Protein AF-A0A1V9ZJJ8-F1 (afdb_monomer)

Radius of gyration: 14.46 Å; Cα contacts (8 Å, |Δi|>4): 58; chains: 1; bounding box: 37×48×29 Å

Sequence (99 aa):
MAESGAEEYYCGGSSAMEAAINKMWQTYDPNDNGFLNRAEARELLTKTLQEMEIPGDLLSDDAFDAIFGEFDADGAGTVSKDAIVAFFSTFMDFAHNDE

Nearest PDB structures (foldseek):
  2ncp-assembly1_A  TM=6.947E-01  e=2.210E-02  Tetrahymena thermophila
  2nco-assembly1_A  TM=7.188E-01  e=3.788E-02  Tetrahymena thermophila
  6od0-assembly2_B  TM=5.180E-01  e=7.323E-02  Homo sapiens
  3i7c-assembly1_A  TM=6.971E-01  e=3.084E-01  Toxoplasma gondii
  3v51-assembly1_A  TM=7.046E-01  e=6.329E-01  Toxoplasma gondii

Foldseek 3Di:
DDPPDPDDDPPDDDPPLLVLLVVLCCVLCVVPPQKDALVSVLVSVLVSCVVVVHPSVCVPVVNSCVLVCVQPVVVPRIHGSVSVSVVVVVVVVVVPPPD

Secondary structure (DSSP, 8-state):
-----------SS-TTHHHHHHHHHHHH-TT--SEEEHHHHHHHHHHHHHHTT--GGGG-HHHHHHHHHHH-TT--SEEEHHHHHHHHHHHHHHHT---

InterPro domains:
  IPR002048 EF-hand domain [PF13499] (19-82)
  IPR002048 EF-hand domain [PS50222] (16-51)
  IPR002048 EF-hand domain [PS50222] (59-94)
  IPR002048 EF-hand domain [SM00054] (20-48)
  IPR002048 EF-hand domain [SM00054] (63-91)
  IPR011992 EF-hand domain pair [SSF47473] (18-89)

Mean predicted aligned error: 9.71 Å

Solvent-accessible surface area (backbone atoms only — not comparable to full-atom values): 6125 Å² total; per-residue (Å²): 134,81,90,86,66,88,75,88,80,84,78,88,84,58,85,62,62,50,50,52,51,48,62,52,42,61,73,70,38,85,78,72,76,59,60,35,42,66,70,52,44,50,52,51,52,44,52,53,29,52,78,68,74,40,69,50,76,74,58,36,73,66,50,40,49,54,54,47,49,68,64,24,73,84,68,75,59,43,40,44,59,64,58,56,49,52,48,51,54,54,52,47,57,63,70,68,66,80,124

pLDDT: mean 72.79, std 12.78, range [39.78, 86.5]

Organism: Achlya hypogyna (NCBI:txid1202772)

Structure (mmCIF, N/CA/C/O backbone):
data_AF-A0A1V9ZJJ8-F1
#
_entry.id   AF-A0A1V9ZJJ8-F1
#
loop_
_atom_site.group_PDB
_atom_site.id
_atom_site.type_symbol
_atom_site.label_atom_id
_atom_site.label_alt_id
_atom_site.label_comp_id
_atom_site.label_asym_id
_atom_site.label_entity_id
_atom_site.label_seq_id
_atom_site.pdbx_PDB_ins_code
_atom_site.Cartn_x
_atom_site.Cartn_y
_atom_site.Cartn_z
_atom_site.occupancy
_atom_site.B_iso_or_equiv
_atom_site.auth_seq_id
_atom_site.auth_comp_id
_atom_site.auth_asym_id
_atom_site.auth_atom_id
_atom_site.pdbx_PDB_model_num
ATOM 1 N N . MET A 1 1 ? -23.947 -27.564 -12.930 1.00 46.03 1 MET A N 1
ATOM 2 C CA . MET A 1 1 ? -23.465 -27.192 -11.585 1.00 46.03 1 MET A CA 1
ATOM 3 C C . MET A 1 1 ? -22.059 -26.656 -11.758 1.00 46.03 1 MET A C 1
ATOM 5 O O . MET A 1 1 ? -21.260 -27.358 -12.358 1.00 46.03 1 MET A O 1
ATOM 9 N N . ALA A 1 2 ? -21.850 -25.430 -11.273 1.00 45.50 2 ALA A N 1
ATOM 10 C CA . ALA A 1 2 ? -20.609 -24.654 -11.237 1.00 45.50 2 ALA A CA 1
ATOM 11 C C . ALA A 1 2 ? -19.962 -24.342 -12.600 1.00 45.50 2 ALA A C 1
ATOM 13 O O . ALA A 1 2 ? -19.007 -24.983 -13.025 1.00 45.50 2 ALA A O 1
ATOM 14 N N . GLU A 1 3 ? -20.485 -23.304 -13.256 1.00 46.56 3 GLU A N 1
ATOM 15 C CA . GLU A 1 3 ? -19.728 -22.505 -14.222 1.00 46.56 3 GLU A CA 1
ATOM 16 C C . GLU A 1 3 ? -18.676 -21.718 -13.429 1.00 46.56 3 GLU A C 1
ATOM 18 O O . GLU A 1 3 ? -18.931 -20.649 -12.887 1.00 46.56 3 GLU A O 1
ATOM 23 N N . SER A 1 4 ? -17.509 -22.334 -13.251 1.00 54.22 4 SER A N 1
ATOM 24 C CA . SER A 1 4 ? -16.322 -21.707 -12.679 1.00 54.22 4 SER A CA 1
ATOM 25 C C . SER A 1 4 ? -15.588 -20.971 -13.794 1.00 54.22 4 SER A C 1
ATOM 27 O O . SER A 1 4 ? -14.678 -21.508 -14.416 1.00 54.22 4 SER A O 1
ATOM 29 N N . GLY A 1 5 ? -16.025 -19.754 -14.075 1.00 43.59 5 GLY A N 1
ATOM 30 C CA . GLY A 1 5 ? -15.312 -18.813 -14.924 1.00 43.59 5 GLY A CA 1
ATOM 31 C C . GLY A 1 5 ? -15.530 -17.447 -14.319 1.00 43.59 5 GLY A C 1
ATOM 32 O O . GLY A 1 5 ? -16.485 -16.780 -14.689 1.00 43.59 5 GLY A O 1
ATOM 33 N N . ALA A 1 6 ? -14.727 -17.105 -13.309 1.00 53.00 6 ALA A N 1
ATOM 34 C CA . ALA A 1 6 ? -14.746 -15.776 -12.721 1.00 53.00 6 ALA A CA 1
ATOM 35 C C . ALA A 1 6 ? -14.522 -14.769 -13.852 1.00 53.00 6 ALA A C 1
ATOM 37 O O . ALA A 1 6 ? -13.495 -14.787 -14.532 1.00 53.00 6 ALA A O 1
ATOM 38 N N . GLU A 1 7 ? -15.577 -14.005 -14.094 1.00 44.03 7 GLU A N 1
ATOM 39 C CA . GLU A 1 7 ? -15.706 -13.048 -15.169 1.00 44.03 7 GLU A CA 1
ATOM 40 C C . GLU A 1 7 ? -14.673 -11.932 -15.008 1.00 44.03 7 GLU A C 1
ATOM 42 O O . GLU A 1 7 ? -14.302 -11.518 -13.909 1.00 44.03 7 GLU A O 1
ATOM 47 N N . GLU A 1 8 ? -14.187 -11.494 -16.159 1.00 57.56 8 GLU A N 1
ATOM 48 C CA . GLU A 1 8 ? -13.192 -10.459 -16.364 1.00 57.56 8 GLU A CA 1
ATOM 49 C C . GLU A 1 8 ? -13.555 -9.150 -15.651 1.00 57.56 8 GLU A C 1
ATOM 51 O O . GLU A 1 8 ? -14.634 -8.597 -15.854 1.00 57.56 8 GLU A O 1
ATOM 56 N N . TYR A 1 9 ? -12.601 -8.588 -14.907 1.00 39.78 9 TYR A N 1
ATOM 57 C CA . TYR A 1 9 ? -12.579 -7.155 -14.614 1.00 39.78 9 TYR A CA 1
ATOM 58 C C . TYR A 1 9 ? -11.135 -6.640 -14.582 1.00 39.78 9 TYR A C 1
ATOM 60 O O . TYR A 1 9 ? -10.620 -6.184 -13.567 1.00 39.78 9 TYR A O 1
ATOM 68 N N . TYR A 1 10 ? -10.452 -6.719 -15.726 1.00 44.75 10 TYR A N 1
ATOM 69 C CA . TYR A 1 10 ? -9.359 -5.788 -16.009 1.00 44.75 10 TYR A CA 1
ATOM 70 C C . TYR A 1 10 ? -9.998 -4.517 -16.571 1.00 44.75 10 TYR A C 1
ATOM 72 O O . TYR A 1 10 ? -10.204 -4.378 -17.777 1.00 44.75 10 TYR A O 1
ATOM 80 N N . CYS A 1 11 ? -10.400 -3.626 -15.664 1.00 46.62 11 CYS A N 1
ATOM 81 C CA . CYS A 1 11 ? -10.845 -2.284 -16.008 1.00 46.62 11 CYS A CA 1
ATOM 82 C C . CYS A 1 11 ? -9.655 -1.545 -16.633 1.00 46.62 11 CYS A C 1
ATOM 84 O O . CYS A 1 11 ? -8.602 -1.415 -16.019 1.00 46.62 11 CYS A O 1
ATOM 86 N N . GLY A 1 12 ? -9.790 -1.156 -17.899 1.00 52.50 12 GLY A N 1
ATOM 87 C CA . GLY A 1 12 ? -8.692 -0.616 -18.686 1.00 52.50 12 GLY A CA 1
ATOM 88 C C . GLY A 1 12 ? -8.189 0.735 -18.183 1.00 52.50 12 GLY A C 1
ATOM 89 O O . GLY A 1 12 ? -8.945 1.702 -18.159 1.00 52.50 12 GLY A O 1
ATOM 90 N N . GLY A 1 13 ? -6.880 0.811 -17.929 1.00 48.41 13 GLY A N 1
ATOM 91 C CA . GLY A 1 13 ? -6.111 2.048 -18.058 1.00 48.41 13 GLY A CA 1
ATOM 92 C C . GLY A 1 13 ? -4.990 2.249 -17.039 1.00 48.41 13 GLY A C 1
ATOM 93 O O . GLY A 1 13 ? -5.119 3.160 -16.237 1.00 48.41 13 GLY A O 1
ATOM 94 N N . SER A 1 14 ? -3.890 1.477 -17.083 1.00 53.97 14 SER A N 1
ATOM 95 C CA . SER A 1 14 ? -2.481 1.954 -17.021 1.00 53.97 14 SER A CA 1
ATOM 96 C C . SER A 1 14 ? -1.474 0.782 -17.015 1.00 53.97 14 SER A C 1
ATOM 98 O O . SER A 1 14 ? -1.063 0.242 -15.989 1.00 53.97 14 SER A O 1
ATOM 100 N N . SER A 1 15 ? -1.029 0.389 -18.209 1.00 59.06 15 SER A N 1
ATOM 101 C CA . SER A 1 15 ? -0.574 -0.971 -18.548 1.00 59.06 15 SER A CA 1
ATOM 102 C C . SER A 1 15 ? 0.759 -1.480 -17.967 1.00 59.06 15 SER A C 1
ATOM 104 O O . SER A 1 15 ? 1.040 -2.668 -18.105 1.00 59.06 15 SER A O 1
ATOM 106 N N . ALA A 1 16 ? 1.593 -0.645 -17.342 1.00 66.25 16 ALA A N 1
ATOM 107 C CA . ALA A 1 16 ? 2.894 -1.077 -16.802 1.00 66.25 16 ALA A CA 1
ATOM 108 C C . ALA A 1 16 ? 2.887 -1.191 -15.272 1.00 66.25 16 ALA A C 1
ATOM 110 O O . ALA A 1 16 ? 3.328 -2.202 -14.723 1.00 66.25 16 ALA A O 1
ATOM 111 N N . MET A 1 17 ? 2.336 -0.182 -14.593 1.00 69.38 17 MET A N 1
ATOM 112 C CA . MET A 1 17 ? 2.261 -0.158 -13.134 1.00 69.38 17 MET A CA 1
ATOM 113 C C . MET A 1 17 ? 1.259 -1.184 -12.613 1.00 69.38 17 MET A C 1
ATOM 115 O O . MET A 1 17 ? 1.591 -1.977 -11.737 1.00 69.38 17 MET A O 1
ATOM 119 N N . GLU A 1 18 ? 0.074 -1.271 -13.222 1.00 73.50 18 GLU A N 1
ATOM 120 C CA . GLU A 1 18 ? -0.882 -2.329 -12.890 1.00 73.50 18 GLU A CA 1
ATOM 121 C C . GLU A 1 18 ? -0.280 -3.717 -13.066 1.00 73.50 18 GLU A C 1
ATOM 123 O O . GLU A 1 18 ? -0.492 -4.577 -12.222 1.00 73.50 18 GLU A O 1
ATOM 128 N N . ALA A 1 19 ? 0.495 -3.951 -14.128 1.00 74.69 19 ALA A N 1
ATOM 129 C CA . ALA A 1 19 ? 1.129 -5.245 -14.358 1.00 74.69 19 ALA A CA 1
ATOM 130 C C . ALA A 1 19 ? 2.178 -5.568 -13.281 1.00 74.69 19 ALA A C 1
ATOM 132 O O . ALA A 1 19 ? 2.241 -6.706 -12.810 1.00 74.69 19 ALA A O 1
ATOM 133 N N . ALA A 1 20 ? 2.969 -4.574 -12.864 1.00 76.31 20 ALA A N 1
ATOM 134 C CA . ALA A 1 20 ? 3.936 -4.715 -11.782 1.00 76.31 20 ALA A CA 1
ATOM 135 C C . ALA A 1 20 ? 3.233 -4.997 -10.446 1.00 76.31 20 ALA A C 1
ATOM 137 O O . ALA A 1 20 ? 3.513 -6.020 -9.821 1.00 76.31 20 ALA A O 1
ATOM 138 N N . ILE A 1 21 ? 2.260 -4.163 -10.058 1.00 78.31 21 ILE A N 1
ATOM 139 C CA . ILE A 1 21 ? 1.467 -4.350 -8.836 1.00 78.31 21 ILE A CA 1
ATOM 140 C C . ILE A 1 21 ? 0.765 -5.700 -8.871 1.00 78.31 21 ILE A C 1
ATOM 142 O O . ILE A 1 21 ? 0.798 -6.410 -7.883 1.00 78.31 21 ILE A O 1
ATOM 146 N N . ASN A 1 22 ? 0.160 -6.094 -9.990 1.00 77.75 22 ASN A N 1
ATOM 147 C CA . ASN A 1 22 ? -0.560 -7.358 -10.121 1.00 77.75 22 ASN A CA 1
ATOM 148 C C . ASN A 1 22 ? 0.370 -8.562 -9.933 1.00 77.75 22 ASN A C 1
ATOM 150 O O . ASN A 1 22 ? 0.049 -9.478 -9.181 1.00 77.75 22 ASN A O 1
ATOM 154 N N . LYS A 1 23 ? 1.562 -8.524 -10.531 1.00 79.12 23 LYS A N 1
ATOM 155 C CA . LYS A 1 23 ? 2.567 -9.573 -10.347 1.00 79.12 23 LYS A CA 1
ATOM 156 C C . LYS A 1 23 ? 3.005 -9.694 -8.886 1.00 79.12 23 LYS A C 1
ATOM 158 O O . LYS A 1 23 ? 3.159 -10.803 -8.376 1.00 79.12 23 LYS A O 1
ATOM 163 N N . MET A 1 24 ? 3.189 -8.562 -8.210 1.00 81.50 24 MET A N 1
ATOM 164 C CA . MET A 1 24 ? 3.489 -8.541 -6.779 1.00 81.50 24 MET A CA 1
ATOM 165 C C . MET A 1 24 ? 2.281 -9.039 -5.976 1.00 81.50 24 MET A C 1
ATOM 167 O O . MET A 1 24 ? 2.431 -9.910 -5.131 1.00 81.50 24 MET A O 1
ATOM 171 N N . TRP A 1 25 ? 1.076 -8.590 -6.320 1.00 80.19 25 TRP A N 1
ATOM 172 C CA . TRP A 1 25 ? -0.190 -8.932 -5.676 1.00 80.19 25 TRP A CA 1
ATOM 173 C C . TRP A 1 25 ? -0.414 -10.434 -5.626 1.00 80.19 25 TRP A C 1
ATOM 175 O O . TRP A 1 25 ? -0.663 -10.965 -4.556 1.00 80.19 25 TRP A O 1
ATOM 185 N N . GLN A 1 26 ? -0.223 -11.143 -6.739 1.00 78.88 26 GLN A N 1
ATOM 186 C CA . GLN A 1 26 ? -0.356 -12.604 -6.775 1.00 78.88 26 GLN A CA 1
ATOM 187 C C . GLN A 1 26 ? 0.627 -13.338 -5.853 1.00 78.88 26 GLN A C 1
ATOM 189 O O . GLN A 1 26 ? 0.419 -14.499 -5.515 1.00 78.88 26 GLN A O 1
ATOM 194 N N . THR A 1 27 ? 1.713 -12.679 -5.449 1.00 80.44 27 THR A N 1
ATOM 195 C CA . THR A 1 27 ? 2.678 -13.241 -4.497 1.00 80.44 27 THR A CA 1
ATOM 196 C C . THR A 1 27 ? 2.212 -13.061 -3.047 1.00 80.44 27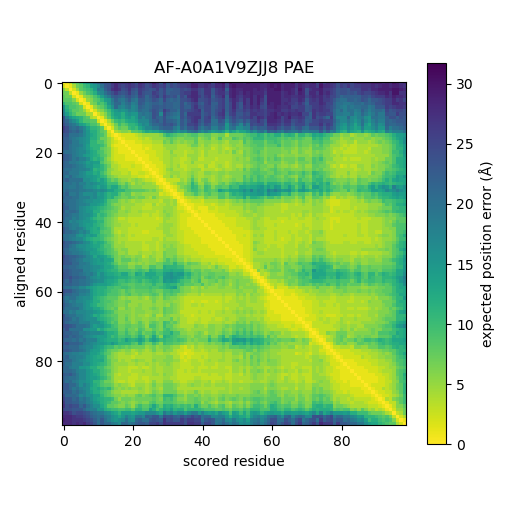 THR A C 1
ATOM 198 O O . THR A 1 27 ? 2.579 -13.865 -2.192 1.00 80.44 27 THR A O 1
ATOM 201 N N . TYR A 1 28 ? 1.405 -12.032 -2.775 1.00 76.88 28 TYR A N 1
ATOM 202 C CA . TYR A 1 28 ? 0.941 -11.658 -1.434 1.00 76.88 28 TYR A CA 1
ATOM 203 C C . TYR A 1 28 ? -0.526 -12.017 -1.156 1.00 76.88 28 TYR A C 1
ATOM 205 O O . TYR A 1 28 ? -0.892 -12.128 0.005 1.00 76.88 28 TYR A O 1
ATOM 213 N N . ASP A 1 29 ? -1.344 -12.249 -2.185 1.00 76.94 29 ASP A N 1
ATOM 214 C CA . ASP A 1 29 ? -2.737 -12.701 -2.087 1.00 76.94 29 ASP A CA 1
ATOM 215 C C . ASP A 1 29 ? -2.863 -14.161 -2.569 1.00 76.94 29 ASP A C 1
ATOM 217 O O . ASP A 1 29 ? -3.302 -14.423 -3.691 1.00 76.94 29 ASP A O 1
ATOM 221 N N . PRO A 1 30 ? -2.463 -15.154 -1.750 1.00 67.69 30 PRO A N 1
ATOM 222 C CA . PRO A 1 30 ? -2.529 -16.566 -2.129 1.00 67.69 30 PRO A CA 1
ATOM 223 C C . PRO A 1 30 ? -3.965 -17.094 -2.226 1.00 67.69 30 PRO A C 1
ATOM 225 O O . PRO A 1 30 ? -4.181 -18.184 -2.756 1.00 67.69 30 PRO A O 1
ATOM 228 N N . ASN A 1 31 ? -4.934 -16.359 -1.674 1.00 69.38 31 ASN A N 1
ATOM 229 C CA . ASN A 1 31 ? -6.342 -16.736 -1.691 1.00 69.38 31 ASN A CA 1
ATOM 230 C C . ASN A 1 31 ? -7.085 -16.141 -2.893 1.00 69.38 31 ASN A C 1
ATOM 232 O O . ASN A 1 31 ? -8.248 -16.493 -3.088 1.00 69.38 31 ASN A O 1
ATOM 236 N N . ASP A 1 32 ? -6.426 -15.259 -3.659 1.00 68.38 32 ASP A N 1
ATOM 237 C CA . ASP A 1 32 ? -7.001 -14.470 -4.753 1.00 68.38 32 ASP A CA 1
ATOM 238 C C . ASP A 1 32 ? -8.350 -13.856 -4.329 1.00 68.38 32 ASP A C 1
ATOM 240 O O . ASP A 1 32 ? -9.350 -13.886 -5.047 1.00 68.38 32 ASP A O 1
ATOM 244 N N . ASN A 1 33 ? -8.408 -13.378 -3.079 1.00 73.56 33 ASN A N 1
ATOM 245 C CA . ASN A 1 33 ? -9.633 -12.814 -2.521 1.00 73.56 33 ASN A CA 1
ATOM 246 C C . ASN A 1 33 ? -9.802 -11.342 -2.927 1.00 73.56 33 ASN A C 1
ATOM 248 O O . ASN A 1 33 ? -10.897 -10.804 -2.776 1.00 73.56 33 ASN A O 1
ATOM 252 N N . GLY A 1 34 ? -8.744 -10.703 -3.441 1.00 77.44 34 GLY A N 1
ATOM 253 C CA . GLY A 1 34 ? -8.731 -9.300 -3.841 1.00 77.44 34 GLY A CA 1
ATOM 254 C C . GLY A 1 34 ? -8.509 -8.313 -2.691 1.00 77.44 34 GLY A C 1
ATOM 255 O O . GLY A 1 34 ? -8.579 -7.104 -2.928 1.00 77.44 34 GLY A O 1
ATOM 256 N N . PHE A 1 35 ? -8.201 -8.797 -1.481 1.00 82.44 35 PHE A N 1
ATOM 257 C CA . PHE A 1 35 ? -8.035 -8.007 -0.260 1.00 82.44 35 PHE A CA 1
ATOM 258 C C . PHE A 1 35 ? -6.761 -8.386 0.500 1.00 82.44 35 PHE A C 1
ATOM 260 O O . PHE A 1 35 ? -6.591 -9.526 0.926 1.00 82.44 35 PHE A O 1
ATOM 267 N N . LEU A 1 36 ? -5.914 -7.396 0.774 1.00 84.75 36 LEU A N 1
ATOM 268 C CA . LEU A 1 36 ? -4.735 -7.573 1.621 1.00 84.75 36 LEU A CA 1
ATOM 269 C C . LEU A 1 36 ? -4.971 -6.990 3.003 1.00 84.75 36 LEU A C 1
ATOM 271 O O . LEU A 1 36 ? -5.535 -5.904 3.147 1.00 84.75 36 LEU A O 1
ATOM 275 N N . ASN A 1 37 ? -4.491 -7.690 4.027 1.00 86.50 37 ASN A N 1
ATOM 276 C CA . ASN A 1 37 ? -4.473 -7.137 5.374 1.00 86.50 37 ASN A CA 1
ATOM 277 C C . ASN A 1 37 ? -3.387 -6.054 5.511 1.00 86.50 37 ASN A C 1
ATOM 279 O O . ASN A 1 37 ? -2.505 -5.904 4.664 1.00 86.50 37 ASN A O 1
ATOM 283 N N . ARG A 1 38 ? -3.416 -5.313 6.621 1.00 85.00 38 ARG A N 1
ATOM 284 C CA . ARG A 1 38 ? -2.448 -4.241 6.898 1.00 85.00 38 ARG A CA 1
ATOM 285 C C . ARG A 1 38 ? -0.975 -4.671 6.791 1.00 85.00 38 ARG A C 1
ATOM 287 O O . ARG A 1 38 ? -0.146 -3.893 6.325 1.00 85.00 38 ARG A O 1
ATOM 294 N N . ALA A 1 39 ? -0.629 -5.882 7.220 1.00 84.06 39 ALA A N 1
ATOM 295 C CA . ALA A 1 39 ? 0.752 -6.361 7.169 1.00 84.06 39 ALA A CA 1
ATOM 296 C C . ALA A 1 39 ? 1.187 -6.698 5.732 1.00 84.06 39 ALA A C 1
ATOM 298 O O . ALA A 1 39 ? 2.267 -6.294 5.305 1.00 84.06 39 ALA A O 1
ATOM 299 N N . GLU A 1 40 ? 0.327 -7.380 4.977 1.00 85.25 40 GLU A N 1
ATOM 300 C CA . GLU A 1 40 ? 0.569 -7.753 3.582 1.00 85.25 40 GLU A CA 1
ATOM 301 C C . GLU A 1 40 ? 0.607 -6.525 2.671 1.00 85.25 40 GLU A C 1
ATOM 303 O O . GLU A 1 40 ? 1.508 -6.389 1.845 1.00 85.25 40 GLU A O 1
ATOM 308 N N . ALA A 1 41 ? -0.317 -5.582 2.868 1.00 84.00 41 ALA A N 1
ATOM 309 C CA . ALA A 1 41 ? -0.350 -4.329 2.127 1.00 84.00 41 ALA A CA 1
ATOM 310 C C . ALA A 1 41 ? 0.932 -3.515 2.335 1.00 84.00 41 ALA A C 1
ATOM 312 O O . ALA A 1 41 ? 1.482 -2.980 1.377 1.00 84.00 41 ALA A O 1
ATOM 313 N N . ARG A 1 42 ? 1.461 -3.464 3.565 1.00 84.75 42 ARG A N 1
ATOM 314 C CA . ARG A 1 42 ? 2.728 -2.780 3.855 1.00 84.75 42 ARG A CA 1
ATOM 315 C C . ARG A 1 42 ? 3.894 -3.387 3.079 1.00 84.75 42 ARG A C 1
ATOM 317 O O . ARG A 1 42 ? 4.693 -2.649 2.503 1.00 84.75 42 ARG A O 1
ATOM 324 N N . GLU A 1 43 ? 4.010 -4.713 3.085 1.00 85.56 43 GLU A N 1
ATOM 325 C CA . GLU A 1 43 ? 5.071 -5.419 2.360 1.00 85.56 43 GLU A CA 1
ATOM 326 C C . GLU A 1 43 ? 4.953 -5.192 0.851 1.00 85.56 43 GLU A C 1
ATOM 328 O O . GLU A 1 43 ? 5.942 -4.833 0.208 1.00 85.56 43 GLU A O 1
ATOM 333 N N . LEU A 1 44 ? 3.739 -5.317 0.306 1.00 83.81 44 LEU A N 1
ATOM 334 C CA . LEU A 1 44 ? 3.447 -5.065 -1.102 1.00 83.81 44 LEU A CA 1
ATOM 335 C C . LEU A 1 44 ? 3.837 -3.637 -1.502 1.00 83.81 44 LEU A C 1
ATOM 337 O O . LEU A 1 44 ? 4.584 -3.458 -2.464 1.00 83.81 44 LEU A O 1
ATOM 341 N N . LEU A 1 45 ? 3.369 -2.624 -0.766 1.00 83.12 45 LEU A N 1
ATOM 342 C CA . LEU A 1 45 ? 3.676 -1.218 -1.040 1.00 83.12 45 LEU A CA 1
ATOM 343 C C . LEU A 1 45 ? 5.185 -0.960 -0.975 1.00 83.12 45 LEU A C 1
ATOM 345 O O . LEU 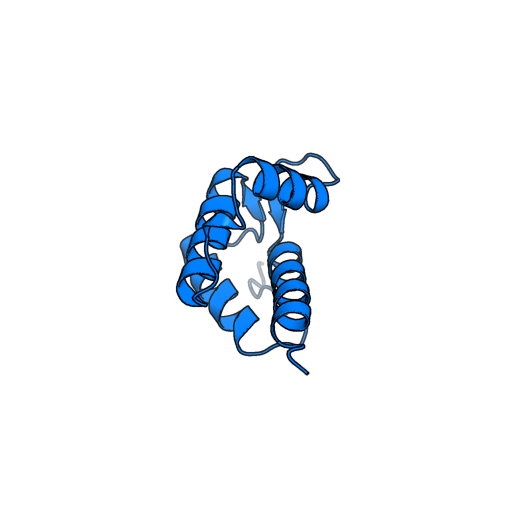A 1 45 ? 5.743 -0.364 -1.890 1.00 83.12 45 LEU A O 1
ATOM 349 N N . THR A 1 46 ? 5.859 -1.466 0.061 1.00 84.00 46 THR A N 1
ATOM 350 C CA . THR A 1 46 ? 7.313 -1.315 0.229 1.00 84.00 46 THR A CA 1
ATOM 351 C C . THR A 1 46 ? 8.077 -1.924 -0.946 1.00 84.00 46 THR A C 1
ATOM 353 O O . THR A 1 46 ? 8.971 -1.286 -1.500 1.00 84.00 46 THR A O 1
ATOM 356 N N . LYS A 1 47 ? 7.718 -3.145 -1.359 1.00 82.75 47 LYS A N 1
ATOM 357 C CA . LYS A 1 47 ? 8.334 -3.821 -2.508 1.00 82.75 47 LYS A CA 1
ATOM 358 C C . LYS A 1 47 ? 8.069 -3.101 -3.818 1.00 82.75 47 LYS A C 1
ATOM 360 O O . LYS A 1 47 ? 8.986 -2.946 -4.616 1.00 82.75 47 LYS A O 1
ATOM 365 N N . THR A 1 48 ? 6.840 -2.638 -4.008 1.00 80.94 48 THR A N 1
ATOM 366 C CA . THR A 1 48 ? 6.444 -1.909 -5.211 1.00 80.94 48 THR A CA 1
ATOM 367 C C . THR A 1 48 ? 7.228 -0.603 -5.333 1.00 80.94 48 THR A C 1
ATOM 369 O O . THR A 1 48 ? 7.779 -0.319 -6.390 1.00 80.94 48 THR A O 1
ATOM 372 N N . LEU A 1 49 ? 7.362 0.152 -4.239 1.00 81.00 49 LEU A N 1
ATOM 373 C CA . LEU A 1 49 ? 8.178 1.368 -4.198 1.00 81.00 49 LEU A CA 1
ATOM 374 C C . LEU A 1 49 ? 9.657 1.076 -4.488 1.00 81.00 49 LEU A C 1
ATOM 376 O O . LEU A 1 49 ? 10.269 1.786 -5.280 1.00 81.00 49 LEU A O 1
ATOM 380 N N . GLN A 1 50 ? 10.210 0.003 -3.906 1.00 81.12 50 GLN A N 1
ATOM 381 C CA . GLN A 1 50 ? 11.588 -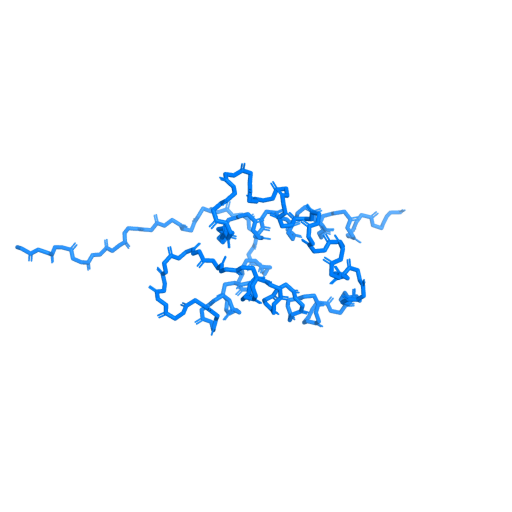0.430 -4.168 1.00 81.12 50 GLN A CA 1
ATOM 382 C C . GLN A 1 50 ? 11.838 -0.774 -5.642 1.00 81.12 50 GLN A C 1
ATOM 384 O O . GLN A 1 50 ? 12.858 -0.358 -6.186 1.00 81.12 50 GLN A O 1
ATOM 389 N N . GLU A 1 51 ? 10.927 -1.507 -6.288 1.00 79.12 51 GLU A N 1
ATOM 390 C CA . GLU A 1 51 ? 11.042 -1.874 -7.710 1.00 79.12 51 GLU A CA 1
ATOM 391 C C . GLU A 1 51 ? 11.010 -0.655 -8.638 1.00 79.12 51 GLU A C 1
ATOM 393 O O . GLU A 1 51 ? 11.553 -0.697 -9.738 1.00 79.12 51 GLU A O 1
ATOM 398 N N . MET A 1 52 ? 10.382 0.434 -8.198 1.00 71.94 52 MET A N 1
ATOM 399 C CA . MET A 1 52 ? 10.245 1.666 -8.974 1.00 71.94 52 MET A CA 1
ATOM 400 C C . MET A 1 52 ? 11.276 2.728 -8.604 1.00 71.94 52 MET A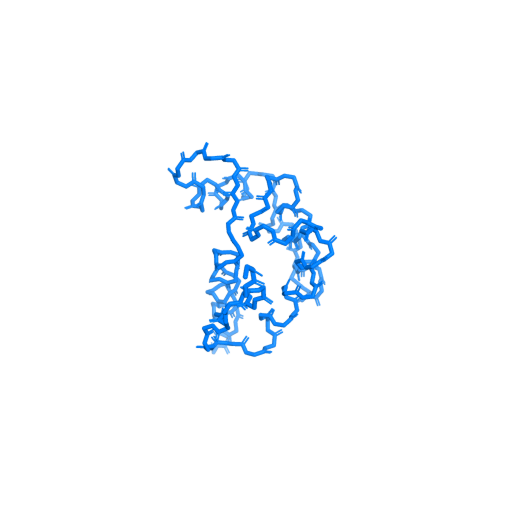 C 1
ATOM 402 O O . MET A 1 52 ? 11.138 3.879 -9.007 1.00 71.94 52 MET A O 1
ATOM 406 N N . GLU A 1 53 ? 12.290 2.347 -7.822 1.00 75.81 53 GLU A N 1
ATOM 407 C CA . GLU A 1 53 ? 13.342 3.237 -7.323 1.00 75.81 53 GLU A CA 1
ATOM 408 C C . GLU A 1 53 ? 12.797 4.443 -6.532 1.00 75.81 53 GLU A C 1
ATOM 410 O O . GLU A 1 53 ? 13.479 5.452 -6.349 1.00 75.81 53 GLU A O 1
ATOM 415 N N . ILE A 1 54 ? 11.573 4.329 -6.003 1.00 72.12 54 ILE A N 1
ATOM 416 C CA . ILE A 1 54 ? 10.988 5.325 -5.112 1.00 72.12 54 ILE A CA 1
ATOM 417 C C . ILE A 1 54 ? 11.522 5.044 -3.702 1.00 72.12 54 ILE A C 1
ATOM 419 O O . ILE A 1 54 ? 11.467 3.899 -3.237 1.00 72.12 54 ILE A O 1
ATOM 423 N N . PRO A 1 55 ? 12.038 6.055 -2.977 1.00 69.81 55 PRO A N 1
ATOM 424 C CA . PRO A 1 55 ? 12.523 5.853 -1.621 1.00 69.81 55 PRO A CA 1
ATOM 425 C C . PRO A 1 55 ? 11.397 5.318 -0.731 1.00 69.81 55 PRO A C 1
ATOM 427 O O . PRO A 1 55 ? 10.447 6.028 -0.410 1.00 69.81 55 PRO A O 1
ATOM 430 N N . GLY A 1 56 ? 11.538 4.066 -0.286 1.00 63.09 56 GLY A N 1
ATOM 431 C CA . GLY A 1 56 ? 10.597 3.413 0.633 1.00 63.09 56 GLY A CA 1
ATOM 432 C C . GLY A 1 56 ? 10.459 4.116 1.990 1.00 63.09 56 GLY A C 1
ATOM 433 O O . GLY A 1 56 ? 9.543 3.813 2.744 1.00 63.09 56 GLY A O 1
ATOM 434 N N . ASP A 1 57 ? 11.329 5.087 2.276 1.00 66.69 57 ASP A N 1
ATOM 435 C CA . ASP A 1 57 ? 11.246 5.991 3.430 1.00 66.69 57 ASP A CA 1
ATOM 436 C C . ASP A 1 57 ? 9.973 6.863 3.406 1.00 66.69 57 ASP A C 1
ATOM 438 O O . ASP A 1 57 ? 9.435 7.218 4.457 1.00 66.69 57 ASP A O 1
ATOM 442 N N . LEU A 1 58 ? 9.426 7.118 2.205 1.00 66.38 58 LEU A N 1
ATOM 443 C CA . LEU A 1 58 ? 8.131 7.784 2.017 1.00 66.38 58 LEU A CA 1
ATOM 444 C C . LEU A 1 58 ? 6.964 6.979 2.603 1.00 66.38 58 LEU A C 1
ATOM 446 O O . LEU A 1 58 ? 5.924 7.551 2.916 1.00 66.38 58 LEU A O 1
ATOM 450 N N . LEU A 1 59 ? 7.143 5.667 2.788 1.00 74.94 59 LEU A N 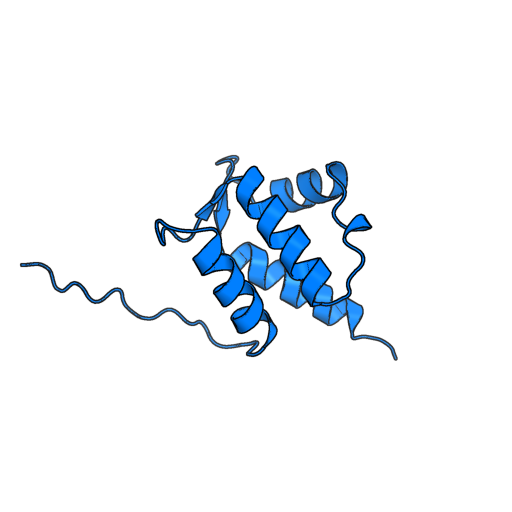1
ATOM 451 C CA . LEU A 1 59 ? 6.153 4.767 3.369 1.00 74.94 59 LEU A CA 1
ATOM 452 C C . LEU A 1 59 ? 6.533 4.368 4.806 1.00 74.94 59 LEU A C 1
ATOM 454 O O . LEU A 1 59 ? 6.528 3.193 5.177 1.00 74.94 59 LEU A O 1
ATOM 458 N N . SER A 1 60 ? 6.886 5.363 5.624 1.00 81.88 60 SER A N 1
ATOM 459 C CA . SER A 1 60 ? 7.047 5.193 7.075 1.00 81.88 60 SER A CA 1
ATOM 460 C C . SER A 1 60 ? 5.765 4.654 7.721 1.00 81.88 60 SER A C 1
ATOM 462 O O . SER A 1 60 ? 4.682 4.839 7.180 1.00 81.88 60 SER A O 1
ATOM 464 N N . ASP A 1 61 ? 5.863 4.019 8.895 1.00 81.69 61 ASP A N 1
ATOM 465 C CA . ASP A 1 61 ? 4.710 3.390 9.577 1.00 81.69 61 ASP A CA 1
ATOM 466 C C . ASP A 1 61 ? 3.522 4.355 9.750 1.00 81.69 61 ASP A C 1
ATOM 468 O O . ASP A 1 61 ? 2.380 3.968 9.538 1.00 81.69 61 ASP A O 1
ATOM 472 N N . ASP A 1 62 ? 3.821 5.623 10.047 1.00 84.12 62 ASP A N 1
ATOM 473 C CA . ASP A 1 62 ? 2.854 6.717 10.205 1.00 84.12 62 ASP A CA 1
ATOM 474 C C . ASP A 1 62 ? 2.215 7.142 8.870 1.00 84.12 62 ASP A C 1
ATOM 476 O O . ASP A 1 62 ? 0.996 7.236 8.763 1.00 84.12 62 ASP A O 1
ATOM 480 N N . ALA A 1 63 ? 3.025 7.305 7.816 1.00 83.06 63 ALA A N 1
ATOM 481 C CA . ALA A 1 63 ? 2.534 7.613 6.471 1.00 83.06 63 ALA A CA 1
ATOM 482 C C . ALA A 1 63 ? 1.688 6.462 5.918 1.00 83.06 63 ALA A C 1
ATOM 484 O O . ALA A 1 63 ? 0.631 6.682 5.336 1.00 83.06 63 ALA A O 1
ATOM 485 N N . PHE A 1 64 ? 2.132 5.226 6.142 1.00 84.31 64 PHE A N 1
ATOM 486 C CA . PHE A 1 64 ? 1.377 4.038 5.799 1.00 84.31 64 PHE A CA 1
ATOM 487 C C . PHE A 1 64 ? 0.071 3.960 6.587 1.00 84.31 64 PHE A C 1
ATOM 489 O O . PHE A 1 64 ? -0.939 3.671 5.974 1.00 84.31 64 PHE A O 1
ATOM 496 N N . ASP A 1 65 ? 0.049 4.228 7.897 1.00 85.19 65 ASP A N 1
ATOM 497 C CA . ASP A 1 65 ? -1.190 4.245 8.691 1.00 85.19 65 ASP A CA 1
ATOM 498 C C . ASP A 1 65 ? -2.172 5.310 8.183 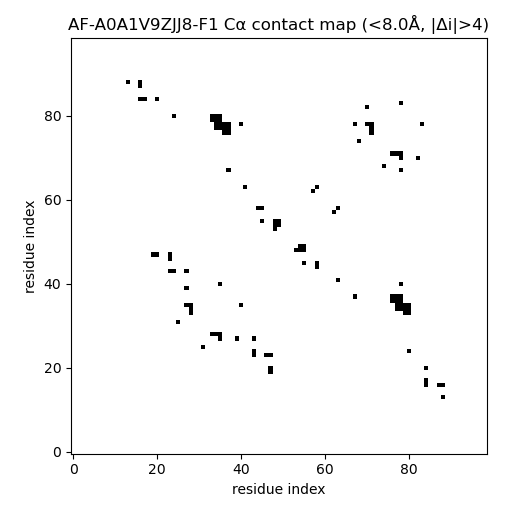1.00 85.19 65 ASP A C 1
ATOM 500 O O . ASP A 1 65 ? -3.349 5.009 8.011 1.00 85.19 65 ASP A O 1
ATOM 504 N N . ALA A 1 66 ? -1.681 6.503 7.833 1.00 84.81 66 ALA A N 1
ATOM 505 C CA . ALA A 1 66 ? -2.495 7.562 7.242 1.00 84.81 66 ALA A CA 1
ATOM 506 C C . ALA A 1 66 ? -3.084 7.151 5.881 1.00 84.81 66 ALA A C 1
ATOM 508 O O . ALA A 1 66 ? -4.291 7.250 5.673 1.00 84.81 66 ALA A O 1
ATOM 509 N N . ILE A 1 67 ? -2.248 6.632 4.977 1.00 80.50 67 ILE A N 1
ATOM 510 C CA . ILE A 1 67 ? -2.659 6.162 3.646 1.00 80.50 67 ILE A CA 1
ATOM 511 C C . ILE A 1 67 ? -3.613 4.963 3.767 1.00 80.50 67 ILE A C 1
ATOM 513 O O . ILE A 1 67 ? -4.645 4.897 3.105 1.00 80.50 67 ILE A O 1
ATOM 517 N N . PHE A 1 68 ? -3.284 4.006 4.632 1.00 83.50 68 PHE A N 1
ATOM 518 C CA . PHE A 1 68 ? -4.074 2.803 4.856 1.00 83.50 68 PHE A CA 1
ATOM 519 C C . PHE A 1 68 ? -5.417 3.142 5.493 1.00 83.50 68 PHE A C 1
ATOM 521 O O . PHE A 1 68 ? -6.418 2.579 5.080 1.00 83.50 68 PHE A O 1
ATOM 528 N N . GLY A 1 69 ? -5.463 4.078 6.442 1.00 82.75 69 GLY A N 1
ATOM 529 C CA . GLY A 1 69 ? -6.707 4.576 7.027 1.00 82.75 69 GLY A CA 1
ATOM 530 C C . GLY A 1 69 ? -7.577 5.332 6.023 1.00 82.75 69 GLY A C 1
ATOM 531 O O . GLY A 1 69 ? -8.800 5.284 6.118 1.00 82.75 69 GLY A O 1
ATOM 532 N N . GLU A 1 70 ? -6.968 5.982 5.030 1.00 83.00 70 GLU A N 1
ATOM 533 C CA . GLU A 1 70 ? -7.698 6.628 3.936 1.00 83.00 70 GLU A CA 1
ATOM 534 C C . GLU A 1 70 ? -8.304 5.600 2.961 1.00 83.00 70 GLU A C 1
ATOM 536 O O . GLU A 1 70 ? -9.399 5.813 2.439 1.00 83.00 70 GLU A O 1
ATOM 541 N N . PHE A 1 71 ? -7.652 4.445 2.777 1.00 78.19 71 PHE A N 1
ATOM 542 C CA . PHE A 1 71 ? -8.193 3.324 1.998 1.00 78.19 71 PHE A CA 1
ATOM 543 C C . PHE A 1 71 ? -9.184 2.445 2.764 1.00 78.19 71 PHE A C 1
ATOM 545 O O . PHE A 1 71 ? -10.168 1.983 2.188 1.00 78.19 71 PHE A O 1
ATOM 552 N N . ASP A 1 72 ? -8.945 2.214 4.051 1.00 83.31 72 ASP A N 1
ATOM 553 C CA . ASP A 1 72 ? -9.749 1.378 4.943 1.00 83.31 72 ASP A CA 1
ATOM 554 C C . ASP A 1 72 ? -10.815 2.220 5.664 1.00 83.31 72 ASP A C 1
ATOM 556 O O . ASP A 1 72 ? -10.946 2.193 6.887 1.00 83.31 72 ASP A O 1
ATOM 560 N N . ALA A 1 73 ? -11.607 2.979 4.899 1.00 74.56 73 ALA A N 1
ATOM 561 C CA . ALA A 1 73 ? -12.663 3.838 5.445 1.00 74.56 73 ALA A CA 1
ATOM 562 C C . ALA A 1 73 ? -13.755 3.056 6.205 1.00 74.56 73 ALA A C 1
ATOM 564 O O . ALA A 1 73 ? -14.444 3.618 7.058 1.00 74.56 73 ALA A O 1
ATOM 565 N N . ASP A 1 74 ? -13.912 1.765 5.900 1.00 77.38 74 ASP A N 1
ATOM 566 C CA . ASP A 1 74 ? -14.844 0.859 6.583 1.00 77.38 74 ASP A CA 1
ATOM 567 C C . ASP A 1 74 ? -14.265 0.295 7.897 1.00 77.38 74 ASP A C 1
ATOM 569 O O . ASP A 1 74 ? -14.991 -0.282 8.705 1.00 77.38 74 ASP A O 1
ATOM 573 N N . GLY A 1 75 ? -12.962 0.481 8.150 1.00 77.56 75 GLY A N 1
ATOM 574 C CA . GLY A 1 75 ? -12.278 -0.086 9.314 1.00 77.56 75 GLY A CA 1
ATOM 575 C C . GLY A 1 75 ? -12.224 -1.615 9.289 1.00 77.56 75 GLY A C 1
ATOM 576 O O . GLY A 1 75 ? -12.186 -2.253 10.346 1.00 77.56 75 GLY A O 1
ATOM 577 N N . ALA A 1 76 ? -12.263 -2.213 8.096 1.00 79.25 76 ALA A N 1
ATOM 578 C CA . ALA A 1 76 ? -12.217 -3.657 7.901 1.00 79.25 76 ALA A CA 1
ATOM 579 C C . ALA A 1 76 ? -10.818 -4.229 8.197 1.00 79.25 76 ALA A C 1
ATOM 581 O O . ALA A 1 76 ? -10.669 -5.431 8.427 1.00 79.25 76 ALA A O 1
ATOM 582 N N . GLY A 1 77 ? -9.789 -3.376 8.218 1.00 82.69 77 GLY A N 1
ATOM 583 C CA . GLY A 1 77 ? -8.389 -3.760 8.350 1.00 82.69 77 GLY A CA 1
ATOM 584 C C . GLY A 1 77 ? -7.816 -4.355 7.064 1.00 82.69 77 GLY A C 1
ATOM 585 O O . GLY A 1 77 ? -6.784 -5.037 7.111 1.00 82.69 77 GLY A O 1
ATOM 586 N N . THR A 1 78 ? -8.482 -4.123 5.928 1.00 85.00 78 THR A N 1
ATOM 587 C CA . THR A 1 78 ? -8.134 -4.708 4.631 1.00 85.00 78 THR A CA 1
ATOM 588 C C . THR A 1 78 ? -8.252 -3.695 3.508 1.00 85.00 78 THR A C 1
ATOM 590 O O . THR A 1 78 ? -9.228 -2.958 3.437 1.00 85.00 78 THR A O 1
ATOM 593 N N . VAL A 1 79 ? -7.313 -3.730 2.569 1.00 85.06 79 VAL A N 1
ATOM 594 C CA . VAL A 1 79 ? -7.326 -2.871 1.382 1.00 85.06 79 VAL A CA 1
ATOM 595 C C . VAL A 1 79 ? -7.525 -3.692 0.122 1.00 85.06 79 VAL A C 1
ATOM 597 O O . VAL A 1 79 ? -6.993 -4.794 -0.019 1.00 85.06 79 VAL A O 1
ATOM 600 N N . SER A 1 80 ? -8.300 -3.135 -0.803 1.00 83.50 80 SER A N 1
ATOM 601 C CA . SER A 1 80 ? -8.568 -3.758 -2.097 1.00 83.50 80 SER A CA 1
ATOM 602 C C . SER A 1 80 ? -7.457 -3.445 -3.095 1.00 83.50 80 SER A C 1
ATOM 604 O O . SER A 1 80 ? -6.828 -2.386 -3.037 1.00 83.50 80 SER A O 1
ATOM 606 N N . LYS A 1 81 ? -7.266 -4.332 -4.071 1.00 80.50 81 LYS A N 1
ATOM 607 C CA . LYS A 1 81 ? -6.299 -4.133 -5.161 1.00 80.50 81 LYS A CA 1
ATOM 608 C C . LYS A 1 81 ? -6.483 -2.821 -5.909 1.00 80.50 81 LYS A C 1
ATOM 610 O O . LYS A 1 81 ? -5.507 -2.125 -6.174 1.00 80.50 81 LYS A O 1
ATOM 615 N N . ASP A 1 82 ? -7.732 -2.489 -6.209 1.00 80.50 82 ASP A N 1
ATOM 616 C CA . ASP A 1 82 ? -8.104 -1.270 -6.926 1.00 80.50 82 ASP A CA 1
ATOM 617 C C . ASP A 1 82 ? -7.625 -0.007 -6.193 1.00 80.50 82 ASP A C 1
ATOM 619 O O . ASP A 1 82 ? -7.024 0.874 -6.799 1.00 80.50 82 ASP A O 1
ATOM 623 N N . ALA A 1 83 ? -7.758 0.016 -4.862 1.00 81.50 83 ALA A N 1
ATOM 624 C CA . ALA A 1 83 ?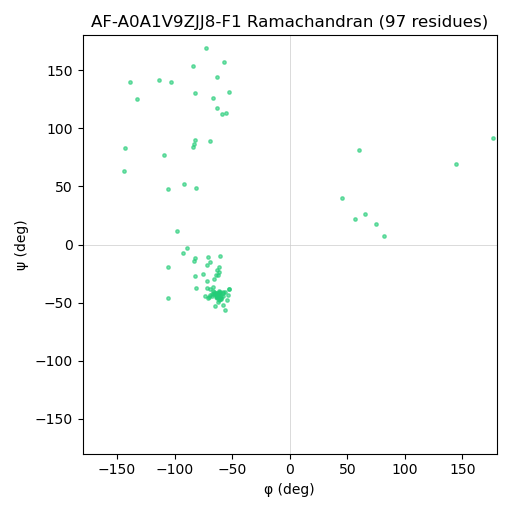 -7.312 1.125 -4.026 1.00 81.50 83 ALA A CA 1
ATOM 625 C C . ALA A 1 83 ? -5.788 1.334 -4.100 1.00 81.50 83 ALA A C 1
ATOM 627 O O . ALA A 1 83 ? -5.322 2.458 -4.287 1.00 81.50 83 ALA A O 1
ATOM 628 N N . ILE A 1 84 ? -5.006 0.248 -4.030 1.00 79.94 84 ILE A N 1
ATOM 629 C CA . ILE A 1 84 ? -3.542 0.318 -4.155 1.00 79.94 84 ILE A CA 1
ATOM 630 C C . ILE A 1 84 ? -3.126 0.765 -5.562 1.00 79.94 84 ILE A C 1
ATOM 632 O O . ILE A 1 84 ? -2.238 1.604 -5.709 1.00 79.94 84 ILE A O 1
ATOM 636 N N . VAL A 1 85 ? -3.768 0.237 -6.604 1.00 79.94 85 VAL A N 1
ATOM 637 C CA . VAL A 1 85 ? -3.497 0.635 -7.993 1.00 79.94 85 VAL A CA 1
ATOM 638 C C . VAL A 1 85 ? -3.802 2.119 -8.205 1.00 79.94 85 VAL A C 1
ATOM 640 O O . VAL A 1 85 ? -2.956 2.840 -8.732 1.00 79.94 85 VAL A O 1
ATOM 643 N N . ALA A 1 86 ? -4.963 2.593 -7.751 1.00 80.62 86 ALA A N 1
ATOM 644 C CA . ALA A 1 86 ? -5.374 3.989 -7.867 1.00 80.62 86 ALA A CA 1
ATOM 645 C C . ALA A 1 86 ? -4.423 4.937 -7.120 1.00 80.62 86 ALA A C 1
ATOM 647 O O . ALA A 1 86 ? -4.067 5.997 -7.647 1.00 80.62 86 ALA A O 1
ATOM 648 N N . PHE A 1 87 ? -3.958 4.532 -5.933 1.00 79.25 87 PHE A N 1
ATOM 649 C CA . PHE A 1 87 ? -2.954 5.270 -5.168 1.00 79.25 87 PHE A CA 1
ATOM 650 C C . PHE A 1 87 ? -1.685 5.488 -5.974 1.00 79.25 87 PHE A C 1
ATOM 652 O O . PHE A 1 87 ? -1.261 6.620 -6.184 1.00 79.25 87 PHE A O 1
ATOM 659 N N . PHE A 1 88 ? -1.091 4.396 -6.449 1.00 76.75 88 PHE A N 1
ATOM 660 C CA . PHE A 1 88 ? 0.159 4.452 -7.180 1.00 76.75 88 PHE A CA 1
ATOM 661 C C . PHE A 1 88 ? 0.014 5.162 -8.516 1.00 76.75 88 PHE A C 1
ATOM 663 O O . PHE A 1 88 ? 0.920 5.888 -8.906 1.00 76.75 88 PHE A O 1
ATOM 670 N N . SER A 1 89 ? -1.119 4.992 -9.197 1.00 77.31 89 SER A N 1
ATOM 671 C CA . SER A 1 89 ? -1.394 5.706 -10.440 1.00 77.31 89 SER A CA 1
ATOM 672 C C . SER A 1 89 ? -1.427 7.216 -10.205 1.00 77.31 89 SER A C 1
ATOM 674 O O . SER A 1 89 ? -0.806 7.960 -10.954 1.00 77.31 89 SER A O 1
ATOM 676 N N . THR A 1 90 ? -2.076 7.665 -9.127 1.00 76.81 90 THR A N 1
ATOM 677 C CA . THR A 1 90 ? -2.131 9.086 -8.744 1.00 76.81 90 THR A CA 1
ATOM 678 C C . THR A 1 90 ? -0.767 9.597 -8.277 1.00 76.81 90 THR A C 1
ATOM 680 O O . THR A 1 90 ? -0.330 10.678 -8.661 1.00 76.81 90 THR A O 1
ATOM 683 N N . PHE A 1 91 ? -0.066 8.809 -7.463 1.00 75.25 91 PHE A N 1
ATOM 684 C CA . PHE A 1 91 ? 1.247 9.157 -6.931 1.00 75.25 91 PHE A CA 1
ATOM 685 C C . PHE A 1 91 ? 2.300 9.276 -8.041 1.00 75.25 91 PHE A C 1
ATOM 687 O O . PHE A 1 91 ? 3.101 10.207 -8.038 1.00 75.25 91 PHE A O 1
ATOM 694 N N . MET A 1 92 ? 2.289 8.358 -9.011 1.00 68.19 92 MET A N 1
ATOM 695 C CA . MET A 1 92 ? 3.199 8.391 -10.155 1.00 68.19 92 MET A CA 1
ATOM 696 C C . MET A 1 92 ? 2.869 9.491 -11.151 1.00 68.19 92 MET A C 1
ATOM 698 O O . MET A 1 92 ? 3.797 10.086 -11.687 1.00 68.19 92 MET A O 1
ATOM 702 N N . ASP A 1 93 ? 1.587 9.774 -11.386 1.00 70.50 93 ASP A N 1
ATOM 703 C CA . ASP A 1 93 ? 1.166 10.921 -12.198 1.00 70.50 93 ASP A CA 1
ATOM 704 C C . ASP A 1 93 ? 1.719 12.230 -11.615 1.00 70.50 93 ASP A C 1
ATOM 706 O O . ASP A 1 93 ? 2.273 13.061 -12.331 1.00 70.50 93 ASP A O 1
ATOM 710 N N . PHE A 1 94 ? 1.697 12.350 -10.285 1.00 65.50 94 PHE A N 1
ATOM 711 C CA . PHE A 1 94 ? 2.292 13.484 -9.588 1.00 65.50 94 PHE A CA 1
ATOM 712 C C . PHE A 1 94 ? 3.830 13.491 -9.654 1.00 65.50 94 PHE A C 1
ATOM 714 O O . PHE A 1 94 ? 4.432 14.550 -9.807 1.00 65.50 94 PHE A O 1
ATOM 721 N N . ALA A 1 95 ? 4.477 12.325 -9.560 1.00 64.81 95 ALA A N 1
ATOM 722 C CA . ALA A 1 95 ? 5.937 12.203 -9.577 1.00 64.81 95 ALA A CA 1
ATOM 723 C C . ALA A 1 95 ? 6.568 12.374 -10.973 1.00 64.81 95 ALA A C 1
ATOM 725 O O . ALA A 1 95 ? 7.734 12.748 -11.061 1.00 64.81 95 ALA A O 1
ATOM 726 N N . HIS A 1 96 ? 5.827 12.105 -12.054 1.00 62.78 96 HIS A N 1
ATOM 727 C CA . HIS A 1 96 ? 6.296 12.300 -13.433 1.00 62.78 96 HIS A CA 1
ATOM 7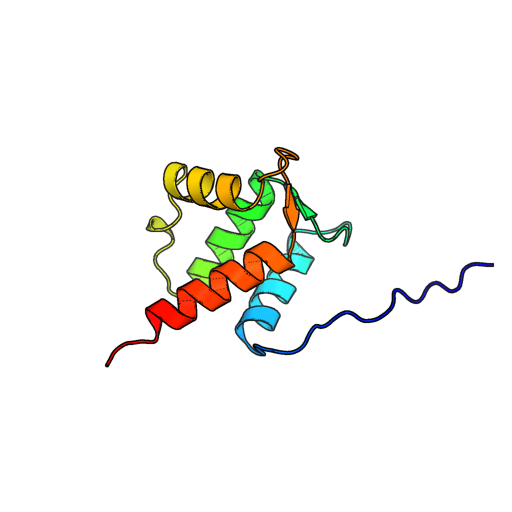28 C C . HIS A 1 96 ? 6.015 13.701 -13.994 1.00 62.78 96 HIS A C 1
ATOM 730 O O . HIS A 1 96 ? 6.447 13.986 -15.110 1.00 62.78 96 HIS A O 1
ATOM 736 N N . ASN A 1 97 ? 5.337 14.579 -13.250 1.00 55.06 97 ASN A N 1
ATOM 737 C CA . ASN A 1 97 ? 5.067 15.961 -13.660 1.00 55.06 97 ASN A CA 1
ATOM 738 C C . ASN A 1 97 ? 6.282 16.881 -13.398 1.00 55.06 97 ASN A C 1
ATOM 740 O O . ASN A 1 97 ? 6.172 17.934 -12.771 1.00 55.06 97 ASN A O 1
ATOM 744 N N . ASP A 1 98 ? 7.459 16.425 -13.834 1.00 43.53 98 ASP A N 1
ATOM 745 C CA . ASP A 1 98 ? 8.683 17.222 -13.921 1.00 43.53 98 ASP A CA 1
ATOM 746 C C . ASP A 1 98 ? 8.611 18.020 -15.235 1.00 43.53 98 ASP A C 1
ATOM 748 O O . ASP A 1 98 ? 8.979 17.533 -16.307 1.00 43.53 98 ASP A O 1
ATOM 752 N N . GLU A 1 99 ? 8.034 19.219 -15.149 1.00 45.19 99 GLU A N 1
ATOM 753 C CA . GLU A 1 99 ? 8.114 20.274 -16.171 1.00 45.19 99 GLU A CA 1
ATOM 754 C C . GLU A 1 99 ? 8.990 21.432 -15.675 1.00 45.19 99 GLU A C 1
ATOM 756 O O . GLU A 1 99 ? 8.840 21.843 -14.497 1.00 45.19 99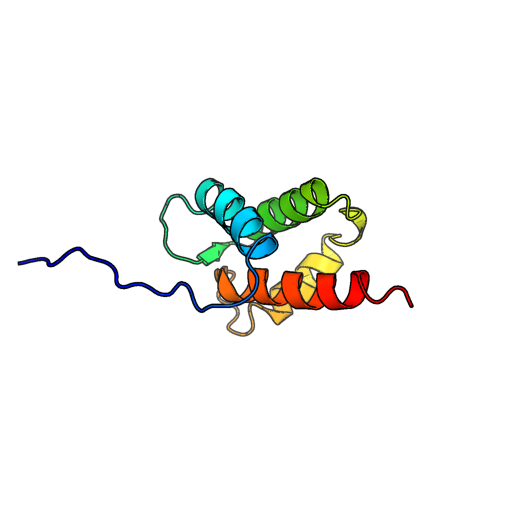 GLU A O 1
#